Protein AF-A0A6I3V0M8-F1 (afdb_monomer)

Organism: Streptococcus pneumoniae (NCBI:txid1313)

Structure (mmCIF, N/CA/C/O backbone):
data_AF-A0A6I3V0M8-F1
#
_entry.id   AF-A0A6I3V0M8-F1
#
loop_
_atom_site.group_PDB
_atom_site.id
_atom_site.type_symbol
_atom_site.label_atom_id
_atom_site.label_alt_id
_atom_site.label_comp_id
_atom_site.label_asym_id
_atom_site.label_entity_id
_atom_site.label_seq_id
_atom_site.pdbx_PDB_ins_code
_atom_site.Cartn_x
_atom_site.Cartn_y
_atom_site.Cartn_z
_atom_site.occupancy
_atom_site.B_iso_or_equiv
_atom_site.auth_seq_id
_atom_site.auth_comp_id
_atom_site.auth_asym_id
_atom_site.auth_atom_id
_atom_site.pdbx_PDB_model_num
ATOM 1 N N . MET A 1 1 ? -25.786 -5.854 -22.216 1.00 46.47 1 MET A N 1
ATOM 2 C CA . MET A 1 1 ? -25.927 -5.121 -20.939 1.00 46.47 1 MET A CA 1
ATOM 3 C C . MET A 1 1 ? -24.640 -4.350 -20.695 1.00 46.47 1 MET A C 1
ATOM 5 O O . MET A 1 1 ?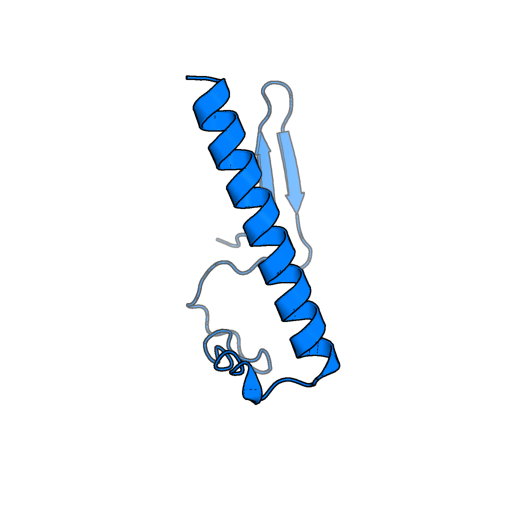 -23.628 -4.975 -20.410 1.00 46.47 1 MET A O 1
ATOM 9 N N . SER A 1 2 ? -24.645 -3.034 -20.928 1.00 52.41 2 SER A N 1
ATOM 10 C CA . SER A 1 2 ? -23.455 -2.179 -20.794 1.00 52.41 2 SER A CA 1
ATOM 11 C C . SER A 1 2 ? -23.321 -1.705 -19.343 1.00 52.41 2 SER A C 1
ATOM 13 O O . SER A 1 2 ? -24.194 -1.000 -18.840 1.00 52.41 2 SER A O 1
ATOM 15 N N . TYR A 1 3 ? -22.264 -2.132 -18.650 1.00 61.81 3 TYR A N 1
ATOM 16 C CA . TYR A 1 3 ? -22.007 -1.837 -17.233 1.00 61.81 3 TYR A CA 1
ATOM 17 C C . TYR A 1 3 ? -21.292 -0.489 -17.054 1.00 61.81 3 TYR A C 1
ATOM 19 O O . TYR A 1 3 ? -20.229 -0.418 -16.448 1.00 61.81 3 TYR A O 1
ATOM 27 N N . ASN A 1 4 ? -21.867 0.590 -17.595 1.00 77.56 4 ASN A N 1
ATOM 28 C CA . ASN A 1 4 ? -21.247 1.919 -17.559 1.00 77.56 4 ASN A CA 1
ATOM 29 C C . ASN A 1 4 ? -21.899 2.899 -16.569 1.00 77.56 4 ASN A C 1
ATOM 31 O O . ASN A 1 4 ? -21.894 4.116 -16.765 1.00 77.56 4 ASN A O 1
ATOM 35 N N . ARG A 1 5 ? -22.536 2.369 -15.520 1.00 82.12 5 ARG A N 1
ATOM 36 C CA . ARG A 1 5 ? -23.204 3.179 -14.499 1.00 82.12 5 ARG A CA 1
ATOM 37 C C . ARG A 1 5 ? -22.884 2.665 -13.103 1.00 82.12 5 ARG A C 1
ATOM 39 O O . ARG A 1 5 ? -22.947 1.460 -12.865 1.00 82.12 5 ARG A O 1
ATOM 46 N N . LYS A 1 6 ? -22.584 3.571 -12.170 1.00 83.06 6 LYS A N 1
ATOM 47 C CA . LYS A 1 6 ? -22.473 3.261 -10.737 1.00 83.06 6 LYS A CA 1
ATOM 48 C C . LYS A 1 6 ? -23.760 3.695 -10.051 1.00 83.06 6 LYS A C 1
ATOM 50 O O . LYS A 1 6 ? -24.129 4.865 -10.096 1.00 83.06 6 LYS A O 1
ATOM 55 N N . ILE A 1 7 ? -24.427 2.740 -9.411 1.00 87.69 7 ILE A N 1
ATOM 56 C CA . ILE A 1 7 ? -25.679 2.973 -8.691 1.00 87.69 7 ILE A CA 1
ATOM 57 C C . ILE A 1 7 ? -25.391 2.876 -7.197 1.00 87.69 7 ILE A C 1
ATOM 59 O O . ILE A 1 7 ? -24.961 1.827 -6.717 1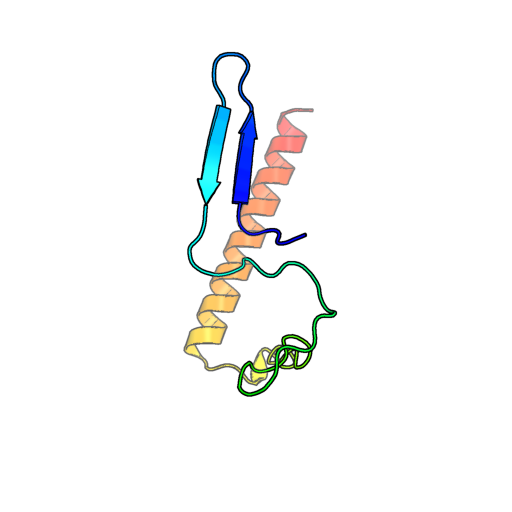.00 87.69 7 ILE A O 1
ATOM 63 N N . ILE A 1 8 ? -25.638 3.962 -6.468 1.00 87.25 8 ILE A N 1
ATOM 64 C CA . ILE A 1 8 ? -25.561 4.001 -5.006 1.00 87.25 8 ILE A CA 1
ATOM 65 C C . ILE A 1 8 ? -26.986 4.162 -4.486 1.00 87.25 8 ILE A C 1
ATOM 67 O O . ILE A 1 8 ? -27.716 5.065 -4.896 1.00 87.25 8 ILE A O 1
ATOM 71 N N . ARG A 1 9 ? -27.397 3.250 -3.604 1.00 90.06 9 ARG A N 1
ATOM 72 C CA . ARG A 1 9 ? -28.715 3.285 -2.970 1.00 90.06 9 ARG A CA 1
ATOM 73 C C . ARG A 1 9 ? -28.557 3.627 -1.502 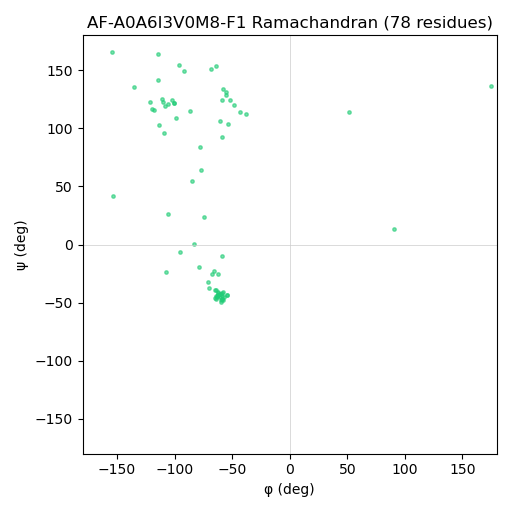1.00 90.06 9 ARG A C 1
ATOM 75 O O . ARG A 1 9 ? -27.895 2.895 -0.768 1.00 90.06 9 ARG A O 1
ATOM 82 N N . THR A 1 10 ? -29.219 4.697 -1.098 1.00 90.56 10 THR A N 1
ATOM 83 C CA . THR A 1 10 ? -29.356 5.113 0.295 1.00 90.56 10 THR A CA 1
ATOM 84 C C . THR A 1 10 ? -30.834 5.002 0.679 1.00 90.56 10 THR A C 1
ATOM 86 O O . THR A 1 10 ? -31.696 4.878 -0.188 1.00 90.56 10 THR A O 1
ATOM 89 N N . SER A 1 11 ? -31.163 5.019 1.972 1.00 88.12 11 SER A N 1
ATOM 90 C CA . SER A 1 11 ? -32.558 4.886 2.429 1.00 88.12 11 SER A CA 1
ATOM 91 C C . SER A 1 11 ? -33.471 6.022 1.953 1.00 88.12 11 SER A C 1
ATOM 93 O O . SER A 1 11 ? -34.677 5.831 1.844 1.00 88.12 11 SER A O 1
ATOM 95 N N . SER A 1 12 ? -32.902 7.194 1.676 1.00 90.06 12 SER A N 1
ATOM 96 C CA . SER A 1 12 ? -33.629 8.418 1.341 1.00 90.06 12 SER A CA 1
ATOM 97 C C . SER A 1 12 ? -33.531 8.829 -0.127 1.00 90.06 12 SER A C 1
ATOM 99 O O . SER A 1 12 ? -34.402 9.552 -0.603 1.00 90.06 12 SER A O 1
ATOM 101 N N . TYR A 1 13 ? -32.500 8.402 -0.858 1.00 90.31 13 TYR A N 1
ATOM 102 C CA . TYR A 1 13 ? -32.306 8.818 -2.245 1.00 90.31 13 TYR A CA 1
ATOM 103 C C . TYR A 1 13 ? -31.500 7.797 -3.057 1.00 90.31 13 TYR A C 1
ATOM 105 O O . TYR A 1 13 ? -30.853 6.893 -2.517 1.00 90.31 13 TYR A O 1
ATOM 113 N N . LEU A 1 14 ? -31.545 7.967 -4.380 1.00 92.38 14 LEU A N 1
ATOM 114 C CA . LEU A 1 14 ? -30.859 7.123 -5.350 1.00 92.38 14 LEU A CA 1
ATOM 115 C C . LEU A 1 14 ? -29.901 7.973 -6.194 1.00 92.38 14 LEU A C 1
ATOM 117 O O . LEU A 1 14 ? -30.319 8.922 -6.850 1.00 92.38 14 LEU A O 1
ATOM 121 N N . GLU A 1 15 ? -28.619 7.611 -6.174 1.00 92.06 15 GLU A N 1
ATOM 122 C CA . GLU A 1 15 ? -27.561 8.238 -6.972 1.00 92.06 15 GLU A CA 1
ATOM 123 C C . GLU A 1 15 ? -27.212 7.350 -8.173 1.00 92.06 15 GLU A C 1
ATOM 125 O O . GLU A 1 15 ? -26.847 6.179 -8.009 1.00 92.06 15 GLU A O 1
ATOM 130 N N . ILE A 1 16 ? -27.302 7.913 -9.382 1.00 89.69 16 ILE A N 1
ATOM 131 C CA . ILE A 1 16 ? -26.891 7.260 -10.629 1.00 89.69 16 ILE A CA 1
ATOM 132 C C . ILE A 1 16 ? -25.763 8.078 -11.241 1.00 89.69 16 ILE A C 1
ATOM 134 O O . ILE A 1 16 ? -25.961 9.217 -11.650 1.00 89.69 16 ILE A O 1
ATOM 138 N N . TRP A 1 17 ? -24.589 7.468 -11.324 1.00 88.06 17 TRP A N 1
ATOM 139 C CA . TRP A 1 17 ? -23.446 8.012 -12.041 1.00 88.06 17 TRP A CA 1
ATOM 140 C C . TRP A 1 17 ? -23.357 7.315 -13.392 1.00 88.06 17 TRP A C 1
ATOM 142 O O . TRP A 1 17 ? -23.240 6.089 -13.426 1.00 88.06 17 TRP A O 1
ATOM 152 N N . GLU A 1 18 ? -23.412 8.069 -14.486 1.00 84.00 18 GLU A N 1
ATOM 153 C CA . GLU A 1 18 ? -23.179 7.560 -15.840 1.00 84.00 18 GLU A CA 1
ATOM 154 C C . GLU A 1 18 ? -21.803 8.028 -16.298 1.00 84.00 18 GLU A C 1
ATOM 156 O O . GLU A 1 18 ? -21.527 9.227 -16.301 1.00 84.00 18 GLU A O 1
ATOM 161 N N . TYR A 1 19 ? -20.918 7.092 -16.629 1.00 82.12 19 TYR A N 1
ATOM 162 C CA . TYR A 1 19 ? -19.585 7.447 -17.100 1.00 82.12 19 TYR A CA 1
ATOM 163 C C . TYR A 1 19 ? -19.583 7.553 -18.621 1.00 82.12 19 TYR A C 1
ATOM 165 O O . TYR A 1 19 ? -20.326 6.860 -19.309 1.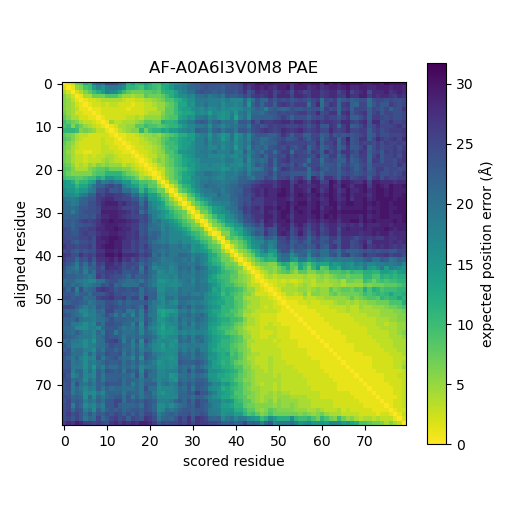00 82.12 19 TYR A O 1
ATOM 173 N N . GLU A 1 20 ? -18.729 8.416 -19.157 1.00 76.75 20 GLU A N 1
ATOM 174 C CA . GLU A 1 20 ? -18.623 8.636 -20.602 1.00 76.75 20 GLU A CA 1
ATOM 175 C C . GLU A 1 20 ? -18.005 7.428 -21.323 1.00 76.75 20 GLU A C 1
ATOM 177 O O . GLU A 1 20 ? -18.446 7.040 -22.400 1.00 76.75 20 GLU A O 1
ATOM 182 N N . SER A 1 21 ? -17.025 6.777 -20.691 1.00 72.50 21 SER A N 1
ATOM 183 C CA . SER A 1 21 ? -16.329 5.601 -21.225 1.00 72.50 21 SER A CA 1
ATOM 184 C C . SER A 1 21 ? -16.610 4.356 -20.381 1.00 72.50 21 SER A C 1
ATOM 186 O O . SER A 1 21 ? -16.643 4.472 -19.155 1.00 72.50 21 SER A O 1
ATOM 188 N N . PRO A 1 22 ? -16.770 3.168 -20.999 1.00 71.56 22 PRO A N 1
ATOM 189 C CA . PRO A 1 22 ? -17.056 1.929 -20.285 1.00 71.56 22 PRO A CA 1
ATOM 190 C C . PRO A 1 22 ? -15.967 1.597 -19.263 1.00 71.56 22 PRO A C 1
ATOM 192 O O . PRO A 1 22 ? -14.793 1.437 -19.598 1.00 71.56 22 PRO A O 1
ATOM 195 N N . ILE A 1 23 ? -16.373 1.427 -18.005 1.00 62.41 23 ILE A N 1
ATOM 196 C CA . ILE A 1 23 ? -15.506 0.894 -16.953 1.00 62.41 23 ILE A CA 1
ATOM 197 C C . ILE A 1 23 ? -15.437 -0.622 -17.147 1.00 62.41 23 ILE A C 1
ATOM 199 O O . ILE A 1 23 ? -16.220 -1.376 -16.574 1.00 62.41 23 ILE A O 1
ATOM 203 N N . PHE A 1 24 ? -14.546 -1.087 -18.020 1.00 63.09 24 PHE A N 1
ATOM 204 C CA . PHE A 1 24 ? -14.376 -2.515 -18.263 1.00 63.09 24 PHE A CA 1
ATOM 205 C C . PHE A 1 24 ? -13.953 -3.239 -16.975 1.00 63.09 24 PHE A C 1
ATOM 207 O O . PHE A 1 24 ? -12.799 -3.188 -16.556 1.00 63.09 24 PHE A O 1
ATOM 214 N N . SER A 1 25 ? -14.877 -3.984 -16.372 1.00 57.84 25 SER A N 1
ATOM 215 C CA . SER A 1 25 ? -14.559 -5.158 -15.566 1.00 57.84 25 SER A CA 1
ATOM 216 C C . SER A 1 25 ? -15.028 -6.365 -16.360 1.00 57.84 25 SER A C 1
ATOM 218 O O . SER A 1 25 ? -16.226 -6.621 -16.365 1.00 57.84 25 SER A O 1
ATOM 220 N N . ASN A 1 26 ? -14.126 -6.999 -17.118 1.00 46.22 26 ASN A N 1
ATOM 221 C CA . ASN A 1 26 ? -14.051 -8.443 -17.390 1.00 46.22 26 ASN A CA 1
ATOM 222 C C . ASN A 1 26 ? -12.940 -8.741 -18.412 1.00 46.22 26 ASN A C 1
ATOM 224 O O . ASN A 1 26 ? -12.813 -8.089 -19.442 1.00 46.22 26 ASN A O 1
ATOM 228 N N . ASP A 1 27 ? -12.172 -9.790 -18.129 1.00 53.03 27 ASP A N 1
ATOM 229 C CA . ASP A 1 27 ? -10.981 -10.280 -18.845 1.00 53.03 27 ASP A CA 1
ATOM 230 C C . ASP A 1 27 ? -11.296 -10.999 -20.191 1.00 53.03 27 ASP A C 1
ATOM 232 O O . ASP A 1 27 ? -10.540 -11.869 -20.638 1.00 53.03 27 ASP A O 1
ATOM 236 N N . THR A 1 28 ? -12.448 -10.712 -20.818 1.00 49.12 28 THR A N 1
ATOM 237 C CA . THR A 1 28 ? -12.999 -11.479 -21.966 1.00 49.12 28 THR A CA 1
ATOM 238 C C . THR A 1 28 ? -13.914 -10.678 -22.905 1.00 49.12 28 THR A C 1
ATOM 240 O O . THR A 1 28 ? -14.912 -11.189 -23.403 1.00 49.12 28 THR A O 1
ATOM 243 N N . THR A 1 29 ? -13.566 -9.439 -23.234 1.00 47.34 29 THR A N 1
ATOM 244 C CA . THR A 1 29 ? -14.078 -8.825 -24.469 1.00 47.34 29 THR A CA 1
ATOM 245 C C . THR A 1 29 ? -12.887 -8.485 -25.338 1.00 47.34 29 THR A C 1
ATOM 247 O O . THR A 1 29 ? -12.019 -7.722 -24.922 1.00 47.34 29 THR A O 1
ATOM 250 N N . GLN A 1 30 ? -12.819 -9.135 -26.500 1.00 51.53 30 GLN A N 1
ATOM 251 C CA . GLN A 1 30 ? -11.984 -8.723 -27.621 1.00 51.53 30 GLN A CA 1
ATOM 252 C C . GLN A 1 30 ? -12.344 -7.262 -27.903 1.00 51.53 30 GLN A C 1
ATOM 254 O O . GLN A 1 30 ? -13.452 -6.966 -28.339 1.00 51.53 30 GLN A O 1
ATOM 259 N N . ILE A 1 31 ? -11.465 -6.360 -27.478 1.00 49.88 31 ILE A N 1
ATOM 260 C CA . ILE A 1 31 ? -11.510 -4.948 -27.829 1.00 49.88 31 ILE A CA 1
ATOM 261 C C . ILE A 1 31 ? -10.505 -4.848 -28.960 1.00 49.88 31 ILE A C 1
ATOM 263 O O . ILE A 1 31 ? -9.311 -5.080 -28.749 1.00 49.88 31 ILE A O 1
ATOM 267 N N . ASP A 1 32 ? -11.037 -4.635 -30.154 1.00 41.44 32 ASP A N 1
ATOM 268 C CA . ASP A 1 32 ? -10.270 -4.456 -31.370 1.00 41.44 32 ASP A CA 1
ATOM 269 C C . ASP A 1 32 ? -9.265 -3.310 -31.188 1.00 41.44 32 ASP A C 1
ATOM 271 O O . ASP A 1 32 ? -9.606 -2.248 -30.675 1.00 41.44 32 ASP A O 1
ATOM 275 N N . GLU A 1 33 ? -8.023 -3.624 -31.563 1.00 49.69 33 GLU A N 1
ATOM 276 C CA . GLU A 1 33 ? -6.924 -2.752 -31.991 1.00 49.69 33 GLU A CA 1
ATOM 277 C C . GLU A 1 33 ? -6.552 -1.557 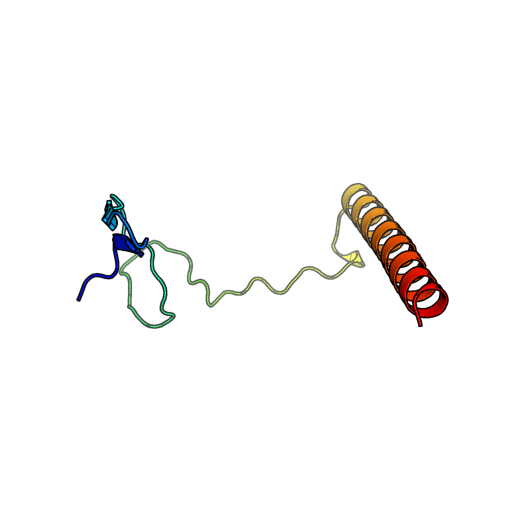-31.070 1.00 49.69 33 GLU A C 1
ATOM 279 O O . GLU A 1 33 ? -7.277 -0.589 -30.905 1.00 49.69 33 GLU A O 1
ATOM 284 N N . GLU A 1 34 ? -5.332 -1.623 -30.508 1.00 50.84 34 GLU A N 1
ATOM 285 C CA . GLU A 1 34 ? -4.600 -0.564 -29.765 1.00 50.84 34 GLU A CA 1
ATOM 286 C C . GLU A 1 34 ? -4.749 -0.436 -28.236 1.00 50.84 34 GLU A C 1
ATOM 288 O O . GLU A 1 34 ? -4.198 0.491 -27.638 1.00 50.84 34 GLU A O 1
ATOM 293 N N . HIS A 1 35 ? -5.319 -1.417 -27.535 1.00 48.16 35 HIS A N 1
ATOM 294 C CA . HIS A 1 35 ? -5.180 -1.482 -26.073 1.00 48.16 35 HIS A CA 1
ATOM 295 C C . HIS A 1 35 ? -4.357 -2.696 -25.638 1.00 48.16 35 HIS A C 1
ATOM 297 O O . HIS A 1 35 ? -4.825 -3.832 -25.620 1.00 48.16 35 HIS A O 1
ATOM 303 N N . ILE A 1 36 ? -3.094 -2.421 -25.284 1.00 45.06 36 ILE A N 1
ATOM 304 C CA . ILE A 1 36 ? -2.112 -3.346 -24.697 1.00 45.06 36 ILE A CA 1
ATOM 305 C C . ILE A 1 36 ? -2.824 -4.276 -23.712 1.00 45.06 36 ILE A C 1
ATOM 307 O O . ILE A 1 36 ? -3.323 -3.831 -22.675 1.00 45.06 36 ILE A O 1
ATOM 311 N N . SER A 1 37 ? -2.896 -5.566 -24.049 1.00 44.28 37 SER A N 1
ATOM 312 C CA . SER A 1 37 ? -3.635 -6.530 -23.243 1.00 44.28 37 SER A CA 1
ATOM 313 C C . SER A 1 37 ? -3.126 -6.504 -21.796 1.00 44.28 37 SER A C 1
ATOM 315 O O . SER A 1 37 ? -1.933 -6.659 -21.529 1.00 44.28 37 SER A O 1
ATOM 317 N N . LEU A 1 38 ? -4.038 -6.376 -20.831 1.00 53.44 38 LEU A N 1
ATOM 318 C CA . LEU A 1 38 ? -3.742 -6.539 -19.398 1.00 53.44 38 LEU A CA 1
ATOM 319 C C . LEU A 1 38 ? -3.176 -7.941 -19.064 1.00 53.44 38 LEU A C 1
ATOM 321 O O . LEU A 1 38 ? -2.702 -8.175 -17.948 1.00 53.44 38 LEU A O 1
ATOM 325 N N . LYS A 1 39 ? -3.208 -8.874 -20.031 1.00 48.69 39 LYS A N 1
ATOM 326 C CA . LYS A 1 39 ? -2.610 -10.214 -19.960 1.00 48.69 39 LYS A CA 1
ATOM 327 C C . LYS A 1 39 ? -1.104 -10.218 -20.191 1.00 48.69 39 LYS A C 1
ATOM 329 O O . LYS A 1 39 ? -0.436 -11.120 -19.685 1.00 48.69 39 LYS A O 1
ATOM 334 N N . GLU A 1 40 ? -0.533 -9.178 -20.793 1.00 50.62 40 GLU A N 1
ATOM 335 C CA . GLU A 1 40 ? 0.898 -8.903 -20.677 1.00 50.62 40 GLU A CA 1
ATOM 336 C C . GLU A 1 40 ? 1.180 -8.277 -19.311 1.00 50.62 40 GLU A C 1
ATOM 338 O O . GLU A 1 40 ? 1.599 -7.126 -19.174 1.00 50.62 40 GLU A O 1
ATOM 343 N N . LYS A 1 41 ? 0.944 -9.047 -18.244 1.00 55.97 41 LYS A N 1
ATOM 344 C CA . LYS A 1 41 ? 1.454 -8.720 -16.916 1.00 55.97 41 LYS A CA 1
ATOM 345 C C . LYS A 1 41 ? 2.969 -8.658 -17.042 1.00 55.97 41 LYS A C 1
ATOM 347 O O . LYS A 1 41 ? 3.642 -9.683 -16.933 1.00 55.97 41 LYS A O 1
ATOM 352 N N . LYS A 1 42 ? 3.501 -7.455 -17.296 1.00 60.94 42 LYS A N 1
ATOM 353 C CA . LYS A 1 42 ? 4.932 -7.155 -17.272 1.00 60.94 42 LYS A CA 1
ATOM 354 C C . LYS A 1 42 ? 5.485 -7.849 -16.039 1.00 60.94 42 LYS A C 1
ATOM 356 O O . LYS A 1 42 ? 5.071 -7.534 -14.918 1.00 60.94 42 LYS A O 1
ATOM 361 N N . LYS A 1 43 ? 6.343 -8.856 -16.244 1.00 66.12 43 LYS A N 1
ATOM 362 C CA . LYS A 1 43 ? 6.975 -9.588 -15.143 1.00 66.12 43 LYS A CA 1
ATOM 363 C C . LYS A 1 43 ? 7.524 -8.533 -14.188 1.00 66.12 43 LYS A C 1
ATOM 365 O O . LYS A 1 43 ? 8.297 -7.672 -14.612 1.00 66.12 43 LYS A O 1
ATOM 370 N N . ARG A 1 44 ? 7.054 -8.538 -12.935 1.00 69.00 44 ARG A N 1
ATOM 371 C CA . ARG A 1 44 ? 7.473 -7.543 -11.939 1.00 69.00 44 ARG A CA 1
ATOM 372 C C . ARG A 1 44 ? 9.001 -7.538 -11.913 1.00 69.00 44 ARG A C 1
ATOM 374 O O . ARG A 1 44 ? 9.604 -8.599 -11.757 1.00 69.00 44 ARG A O 1
ATOM 381 N N . ARG A 1 45 ? 9.619 -6.370 -12.120 1.00 75.94 45 ARG A N 1
ATOM 382 C CA . ARG A 1 45 ? 11.083 -6.257 -12.133 1.00 75.94 45 ARG A CA 1
ATOM 383 C C . ARG A 1 45 ? 11.631 -6.746 -10.790 1.00 75.94 45 ARG A C 1
ATOM 385 O O . ARG A 1 45 ? 11.107 -6.402 -9.727 1.00 75.94 45 ARG A O 1
ATOM 392 N N . THR A 1 46 ? 12.673 -7.569 -10.849 1.00 85.19 46 THR A N 1
ATOM 393 C CA . THR A 1 46 ? 13.417 -8.012 -9.667 1.00 85.19 46 THR A CA 1
ATOM 394 C C . THR A 1 46 ? 14.098 -6.814 -9.005 1.00 85.19 46 THR A C 1
ATOM 396 O O . THR A 1 46 ? 14.382 -5.825 -9.676 1.00 85.19 46 THR A O 1
ATOM 399 N N . PHE A 1 47 ? 14.358 -6.889 -7.696 1.00 84.50 47 PHE A N 1
ATOM 400 C CA . PHE A 1 47 ? 14.958 -5.783 -6.935 1.00 84.50 47 PHE A CA 1
ATOM 401 C C . PHE A 1 47 ? 16.282 -5.296 -7.544 1.00 84.50 47 PHE A C 1
ATOM 403 O O . PHE A 1 47 ? 16.464 -4.100 -7.735 1.00 84.50 47 PHE A O 1
ATOM 410 N N . GLU A 1 48 ? 17.148 -6.222 -7.951 1.00 84.94 48 GLU A N 1
ATOM 411 C CA . GLU A 1 48 ? 18.455 -5.916 -8.549 1.00 84.94 48 GLU A CA 1
ATOM 412 C C . GLU A 1 48 ? 18.364 -5.215 -9.908 1.00 84.94 48 GLU A C 1
ATOM 414 O O . GLU A 1 48 ? 19.280 -4.509 -10.306 1.00 84.94 48 GLU A O 1
ATOM 419 N N . LYS A 1 49 ? 17.240 -5.366 -10.620 1.00 86.19 49 LYS A N 1
ATOM 420 C CA . LYS A 1 49 ? 17.019 -4.717 -11.921 1.00 86.19 49 LYS A CA 1
ATOM 421 C C . LYS A 1 49 ? 16.526 -3.275 -11.791 1.00 86.19 49 LYS A C 1
ATOM 423 O O . LYS A 1 49 ? 16.192 -2.676 -12.812 1.00 86.19 49 LYS A O 1
ATOM 428 N N . LEU A 1 50 ? 16.370 -2.778 -10.570 1.00 84.31 50 LEU A N 1
ATOM 429 C CA . LEU A 1 50 ? 15.802 -1.476 -10.246 1.00 84.31 50 LEU A CA 1
ATOM 430 C C . LEU A 1 50 ? 16.923 -0.444 -10.042 1.00 84.31 50 LEU A C 1
ATOM 432 O O . LEU A 1 50 ? 18.044 -0.812 -9.702 1.00 84.31 50 LEU A O 1
ATOM 436 N N . THR A 1 51 ? 16.627 0.835 -10.255 1.00 90.06 51 THR A N 1
ATOM 437 C CA . THR A 1 51 ? 17.614 1.912 -10.075 1.00 90.06 51 THR A CA 1
ATOM 438 C C . THR A 1 51 ? 17.952 2.068 -8.589 1.00 90.06 51 THR A C 1
ATOM 440 O O . THR A 1 51 ? 17.098 1.809 -7.743 1.00 90.06 51 THR A O 1
ATOM 443 N N . THR A 1 52 ? 19.157 2.523 -8.241 1.00 91.12 52 THR A N 1
ATOM 444 C CA . THR A 1 52 ? 19.590 2.677 -6.834 1.00 91.12 52 THR A CA 1
ATOM 445 C C . THR A 1 52 ? 18.628 3.540 -6.008 1.00 91.12 52 THR A C 1
ATOM 447 O O . THR A 1 52 ? 18.212 3.140 -4.925 1.00 91.12 52 THR A O 1
ATOM 450 N N . ALA A 1 53 ? 18.158 4.660 -6.564 1.00 92.38 53 ALA A N 1
ATOM 451 C CA . ALA A 1 53 ? 17.168 5.521 -5.910 1.00 92.38 53 ALA A CA 1
ATOM 452 C C . ALA A 1 53 ? 15.841 4.792 -5.617 1.00 92.38 53 ALA A C 1
ATOM 454 O O . ALA A 1 53 ? 15.271 4.900 -4.532 1.00 92.38 53 ALA A O 1
ATOM 455 N N . GLU A 1 54 ? 15.354 3.999 -6.570 1.00 90.12 54 GLU A N 1
ATOM 456 C CA . GLU A 1 54 ? 14.119 3.227 -6.413 1.00 90.12 54 GLU A CA 1
ATOM 457 C C . GLU A 1 54 ? 14.295 2.058 -5.424 1.00 90.12 54 GLU A C 1
ATOM 459 O O . GLU A 1 54 ? 13.354 1.678 -4.717 1.00 90.12 54 GLU A O 1
ATOM 464 N N . GLN A 1 55 ? 15.497 1.475 -5.358 1.00 92.38 55 GLN A N 1
ATOM 465 C CA . GLN A 1 55 ? 15.856 0.462 -4.365 1.00 92.38 55 GLN A CA 1
ATOM 466 C C . GLN A 1 55 ? 15.808 1.046 -2.951 1.00 92.38 55 GLN A C 1
ATOM 468 O O . GLN A 1 55 ? 15.183 0.446 -2.072 1.00 92.38 55 GLN A O 1
ATOM 473 N N . ASP A 1 56 ? 16.368 2.238 -2.750 1.00 94.62 56 ASP A N 1
ATOM 474 C CA . ASP A 1 56 ? 16.344 2.937 -1.465 1.00 94.62 56 ASP A CA 1
ATOM 475 C C . ASP A 1 56 ? 14.921 3.271 -1.023 1.00 94.62 56 ASP A C 1
ATOM 477 O O . ASP A 1 56 ? 14.540 3.037 0.129 1.00 94.62 56 ASP A O 1
ATOM 481 N N . GLU A 1 57 ? 14.083 3.760 -1.940 1.00 93.75 57 GLU A N 1
ATOM 482 C CA . GLU A 1 57 ? 12.665 3.963 -1.651 1.00 93.75 57 GLU A CA 1
ATOM 483 C C . GLU A 1 57 ? 11.971 2.665 -1.246 1.00 93.75 57 GLU A C 1
ATOM 485 O O . GLU A 1 57 ? 11.175 2.640 -0.301 1.00 93.75 57 GLU A O 1
ATOM 490 N N . ARG A 1 58 ? 12.272 1.563 -1.933 1.00 91.25 58 ARG A N 1
ATOM 491 C CA . ARG A 1 58 ? 11.695 0.260 -1.611 1.00 91.25 58 ARG A CA 1
ATOM 492 C C . ARG A 1 58 ? 12.142 -0.231 -0.235 1.00 91.25 58 ARG A C 1
ATOM 494 O O . ARG A 1 58 ? 11.305 -0.744 0.510 1.00 91.25 58 ARG A O 1
ATOM 501 N N . ILE A 1 59 ? 13.401 -0.020 0.143 1.00 95.38 59 ILE A N 1
ATOM 502 C CA . ILE A 1 59 ? 13.911 -0.320 1.489 1.00 95.38 59 ILE A CA 1
ATOM 503 C C . ILE A 1 59 ? 13.197 0.543 2.539 1.00 95.38 59 ILE A C 1
ATOM 505 O O . ILE A 1 59 ? 12.732 0.010 3.552 1.00 95.38 59 ILE A O 1
ATOM 509 N N . LYS A 1 60 ? 13.021 1.848 2.285 1.00 96.56 60 LYS A N 1
ATOM 510 C CA . LYS A 1 60 ? 12.262 2.751 3.170 1.00 96.56 60 LYS A CA 1
ATOM 511 C C . LYS A 1 60 ? 10.830 2.255 3.383 1.00 96.56 60 LYS A C 1
ATOM 513 O O . LYS A 1 60 ? 10.372 2.181 4.524 1.00 96.56 60 LYS A O 1
ATOM 518 N N . ARG A 1 61 ? 10.142 1.838 2.313 1.00 95.56 61 ARG A N 1
ATOM 519 C CA . ARG A 1 61 ? 8.788 1.259 2.400 1.00 95.56 61 ARG A CA 1
ATOM 520 C C . ARG A 1 61 ? 8.775 -0.004 3.264 1.00 95.56 61 ARG A C 1
ATOM 522 O O . ARG A 1 61 ? 7.960 -0.090 4.177 1.00 95.56 61 ARG A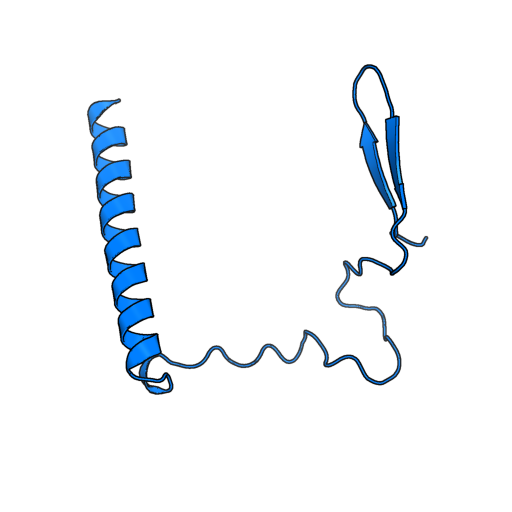 O 1
ATOM 529 N N . ILE A 1 62 ? 9.707 -0.936 3.043 1.00 95.38 62 ILE A N 1
ATOM 530 C CA . ILE A 1 62 ? 9.820 -2.172 3.841 1.00 95.38 62 ILE A CA 1
ATOM 531 C C . ILE A 1 62 ? 10.047 -1.853 5.325 1.00 95.38 62 ILE A C 1
ATOM 533 O O . ILE A 1 62 ? 9.398 -2.446 6.188 1.00 95.38 62 ILE A O 1
ATOM 537 N N . SER A 1 63 ? 10.935 -0.904 5.629 1.00 96.94 63 SER A N 1
ATOM 538 C CA . SER A 1 63 ? 11.212 -0.458 6.999 1.00 96.94 63 SER A CA 1
ATOM 539 C C . SER A 1 63 ? 9.955 0.090 7.681 1.00 96.94 63 SER A C 1
ATOM 541 O O . SER A 1 63 ? 9.614 -0.327 8.791 1.00 96.94 63 SER A O 1
ATOM 543 N N . ASN A 1 64 ? 9.201 0.947 6.988 1.00 97.06 64 ASN A N 1
ATOM 544 C CA . ASN A 1 64 ? 7.954 1.510 7.505 1.00 97.06 64 ASN A CA 1
ATOM 545 C C . ASN A 1 64 ? 6.888 0.434 7.734 1.00 97.06 64 ASN A C 1
ATOM 547 O O . ASN A 1 64 ? 6.266 0.406 8.796 1.00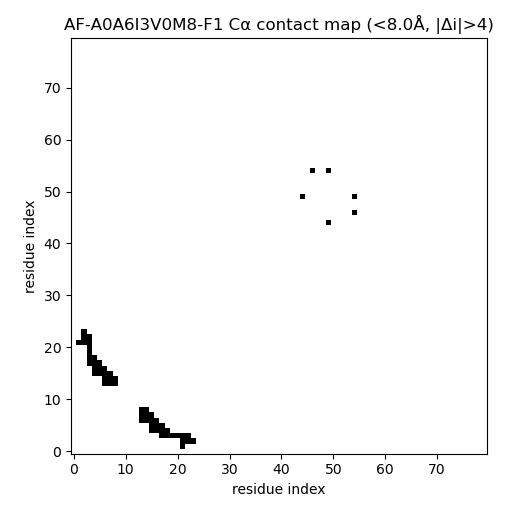 97.06 64 ASN A O 1
ATOM 551 N N . THR A 1 65 ? 6.713 -0.501 6.795 1.00 97.69 65 THR A N 1
ATOM 552 C CA . THR A 1 65 ? 5.780 -1.623 6.967 1.00 97.69 65 THR A CA 1
ATOM 553 C C . THR A 1 65 ? 6.145 -2.467 8.187 1.00 97.69 65 THR A C 1
ATOM 555 O O . THR A 1 65 ? 5.263 -2.801 8.974 1.00 97.69 65 THR A O 1
ATOM 558 N N . ARG A 1 66 ? 7.435 -2.764 8.403 1.00 96.69 66 ARG A N 1
ATOM 559 C CA . ARG A 1 66 ? 7.891 -3.510 9.589 1.00 96.69 66 ARG A CA 1
ATOM 560 C C . ARG A 1 66 ? 7.565 -2.780 10.891 1.00 96.69 66 ARG A C 1
ATOM 562 O O . ARG A 1 66 ? 7.054 -3.408 11.816 1.00 96.69 66 ARG A O 1
ATOM 569 N N . LYS A 1 67 ? 7.818 -1.468 10.958 1.00 97.38 67 LYS A N 1
ATOM 570 C CA . LYS A 1 67 ? 7.474 -0.645 12.131 1.00 97.38 67 LYS A CA 1
ATOM 571 C C . LYS A 1 67 ? 5.970 -0.671 12.403 1.00 97.38 67 LYS A C 1
ATOM 573 O O . LYS A 1 67 ? 5.566 -0.998 13.514 1.00 97.38 67 LYS A O 1
ATOM 578 N N . ASN A 1 68 ? 5.153 -0.430 11.381 1.00 97.25 68 ASN A N 1
ATOM 579 C CA . ASN A 1 68 ? 3.696 -0.411 11.516 1.00 97.25 68 ASN A CA 1
ATOM 580 C C . ASN A 1 68 ? 3.137 -1.767 11.963 1.00 97.25 68 ASN A C 1
ATOM 582 O O . ASN A 1 68 ? 2.301 -1.819 12.862 1.00 97.25 68 ASN A O 1
ATOM 586 N N . SER A 1 69 ? 3.624 -2.871 11.389 1.00 96.50 69 SER A N 1
ATOM 587 C CA . SER A 1 69 ? 3.217 -4.217 11.805 1.00 96.50 69 SER A CA 1
ATOM 588 C C . SER A 1 69 ? 3.598 -4.505 13.255 1.00 96.50 69 SER A C 1
ATOM 590 O O . SER A 1 69 ? 2.774 -5.035 13.996 1.00 96.50 69 SER A O 1
ATOM 592 N N . LYS A 1 70 ? 4.803 -4.105 13.691 1.00 97.56 70 LYS A N 1
ATOM 593 C CA . LYS A 1 70 ? 5.216 -4.229 15.098 1.00 97.56 70 LYS A CA 1
ATOM 594 C C . LYS A 1 70 ? 4.256 -3.480 16.023 1.00 97.56 70 LYS A C 1
ATOM 596 O O . LYS A 1 70 ? 3.801 -4.047 17.008 1.00 97.56 70 LYS A O 1
ATOM 601 N N . TRP A 1 71 ? 3.924 -2.234 15.691 1.00 96.94 71 TRP A N 1
ATOM 602 C CA . TRP A 1 71 ? 3.029 -1.405 16.504 1.00 96.94 71 TRP A CA 1
ATOM 603 C C . TRP A 1 71 ? 1.618 -1.986 16.562 1.00 96.94 71 TRP A C 1
ATOM 605 O O . TRP A 1 71 ? 0.990 -1.993 17.616 1.00 96.94 71 TRP A O 1
ATOM 615 N N . LYS A 1 72 ? 1.131 -2.528 15.441 1.00 96.75 72 LYS A N 1
ATOM 616 C CA . LYS A 1 72 ? -0.165 -3.205 15.383 1.00 96.75 72 LYS A CA 1
ATOM 617 C C . LYS A 1 72 ? -0.203 -4.443 16.283 1.00 96.75 72 LYS A C 1
ATOM 619 O O . LYS A 1 72 ? -1.194 -4.638 16.976 1.00 96.75 72 LYS A O 1
ATOM 624 N N . LEU A 1 73 ? 0.859 -5.253 16.278 1.00 96.56 73 LEU A N 1
ATOM 625 C CA . LEU A 1 73 ? 0.967 -6.429 17.145 1.00 96.56 73 LEU A CA 1
ATOM 626 C C . LEU A 1 73 ? 1.032 -6.041 18.619 1.00 96.56 73 LEU A C 1
ATOM 628 O O . LEU A 1 73 ? 0.311 -6.618 19.421 1.00 96.56 73 LEU A O 1
ATOM 632 N N . GLN A 1 74 ? 1.850 -5.047 18.963 1.00 96.12 74 GLN A N 1
ATOM 633 C CA . GLN A 1 74 ? 1.951 -4.565 20.337 1.00 96.12 74 GLN A CA 1
ATOM 634 C C . GLN A 1 74 ? 0.599 -4.063 20.847 1.00 96.12 74 GLN A C 1
ATOM 636 O O . GLN A 1 74 ? 0.148 -4.499 21.895 1.00 96.12 74 GLN A O 1
ATOM 641 N N . ARG A 1 75 ? -0.105 -3.251 20.050 1.00 95.38 75 ARG A N 1
ATOM 642 C CA . ARG A 1 75 ? -1.452 -2.794 20.401 1.00 95.38 75 ARG A CA 1
ATOM 643 C C . ARG A 1 75 ? -2.415 -3.957 20.618 1.00 95.38 75 ARG A C 1
ATOM 645 O O . ARG A 1 75 ? -3.214 -3.894 21.535 1.00 95.38 75 ARG A O 1
ATOM 652 N N . LEU A 1 76 ? -2.350 -4.992 19.778 1.00 96.19 76 LEU A N 1
ATOM 653 C CA . LEU A 1 76 ? -3.200 -6.170 19.926 1.00 96.19 76 LEU A CA 1
ATOM 654 C C . LEU A 1 76 ? -2.936 -6.890 21.255 1.00 96.19 76 LEU A C 1
ATOM 656 O O . LEU A 1 76 ? -3.897 -7.303 21.893 1.00 96.19 76 LEU A O 1
ATOM 660 N N . ILE A 1 77 ? -1.666 -7.013 21.657 1.00 94.88 77 ILE A N 1
ATOM 661 C CA . ILE A 1 77 ? -1.266 -7.591 22.948 1.00 94.88 77 ILE A CA 1
ATOM 662 C C . ILE A 1 77 ? -1.777 -6.723 24.099 1.00 94.88 77 ILE A C 1
ATOM 664 O O . ILE A 1 77 ? -2.378 -7.254 25.013 1.00 94.88 77 ILE A O 1
ATOM 668 N N . ASP A 1 78 ? -1.594 -5.403 24.029 1.00 93.38 78 ASP A N 1
ATOM 669 C CA . ASP A 1 78 ? -1.987 -4.487 25.107 1.00 93.38 78 ASP A CA 1
ATOM 670 C C . ASP A 1 78 ? -3.517 -4.402 25.294 1.00 93.38 78 ASP A C 1
ATOM 672 O O . ASP A 1 78 ? -3.993 -4.030 26.363 1.00 93.38 78 ASP A O 1
ATOM 676 N N . THR A 1 79 ? -4.298 -4.692 24.244 1.00 90.75 79 THR A N 1
ATOM 677 C CA . THR A 1 79 ? -5.772 -4.644 24.276 1.00 90.75 79 THR A CA 1
ATOM 678 C C . THR A 1 79 ? -6.460 -5.982 24.568 1.00 90.75 79 THR A C 1
ATOM 680 O O . THR A 1 79 ? -7.686 -5.984 24.662 1.00 90.75 79 THR A O 1
ATOM 683 N N . ASN A 1 80 ? -5.723 -7.098 24.645 1.00 69.12 80 ASN A N 1
ATOM 684 C CA . ASN A 1 80 ? -6.254 -8.418 25.028 1.00 69.12 80 ASN A CA 1
ATOM 685 C C . ASN A 1 80 ? -5.835 -8.767 26.455 1.00 69.12 80 ASN A C 1
ATOM 687 O O . ASN A 1 80 ? -6.661 -9.393 27.151 1.00 69.12 80 ASN A O 1
#

Solvent-accessible surfa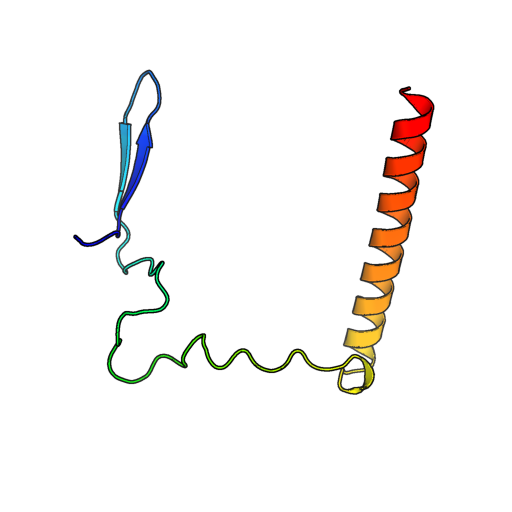ce area (backbone atoms only — not comparable to full-atom values): 5367 Å² total; per-residue (Å²): 138,84,73,32,60,52,78,50,80,54,100,87,52,77,48,79,46,76,55,95,62,76,63,83,84,70,102,80,66,94,71,82,83,91,69,83,58,82,82,67,63,70,74,77,78,53,73,87,80,47,55,70,71,60,44,51,52,50,50,52,50,52,52,50,52,52,52,51,52,52,53,52,50,51,51,53,61,76,75,106

pLDDT: mean 78.3, std 18.49, range [41.44, 97.69]

Radius of gyration: 22.08 Å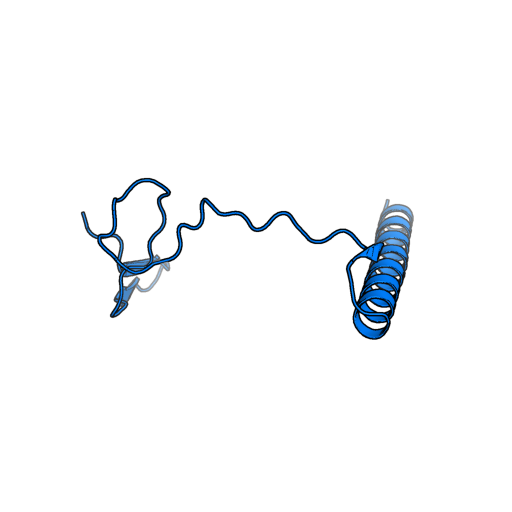; Cα contacts (8 Å, |Δi|>4): 29; chains: 1; bounding box: 53×20×57 Å

Mean predicted aligned error: 15.77 Å

Sequence (80 aa):
MSYNRKIIRTSSYLEIWEYESPIFSNDTTQIDEEHISLKEKKKRRTFEKLTTAEQDERIKRISNTRKNSKWKLQRLIDTN

Foldseek 3Di:
DQPQWDWDDDPVDIDIDGDPDGPDDDLDDPDDDDDDRPVPPPPPDDLVNDDPVVNVVVVVVVVVVVVVVVVVVVVVVVVD

Secondary structure (DSSP, 8-state):
----EEEEE-SS-EEEEE-SS-----TT----SS---TT---PPPPGGGS-HHHHHHHHHHHHHHHHHHHHHHHHHHHT-